Protein AF-A0A358D731-F1 (afdb_monomer_lite)

Radius of gyration: 10.92 Å; chains: 1; bounding box: 24×16×30 Å

Sequence (58 aa):
GEQQRVAIARALVNRPQVLLADEPTGNLDPATSIDIMQLLARINAGGTTIVMATHEAG

Foldseek 3Di:
DVVLVVVVVVQPPVPALEDEEEASCPPHDPVVSVVSVVVVVVSVVVRRHYDYDHPPPD

Structure (mmCIF, N/CA/C/O backbone):
data_AF-A0A358D731-F1
#
_entry.id   AF-A0A358D731-F1
#
loop_
_atom_site.group_PDB
_atom_site.id
_atom_site.type_symbol
_atom_site.label_atom_id
_atom_site.label_alt_id
_atom_site.label_comp_id
_atom_site.label_asym_id
_atom_site.label_entity_id
_atom_site.label_seq_id
_atom_site.pdbx_PDB_ins_code
_atom_site.Cartn_x
_atom_site.Cartn_y
_atom_site.Cartn_z
_atom_site.occupancy
_atom_site.B_iso_or_equiv
_atom_site.auth_seq_id
_atom_site.auth_comp_id
_atom_site.auth_asym_id
_atom_site.auth_atom_id
_atom_site.pdbx_PDB_model_num
ATOM 1 N N . GLY A 1 1 ? 10.950 3.376 -3.030 1.00 75.75 1 GLY A N 1
ATOM 2 C CA . GLY A 1 1 ? 10.544 2.426 -1.975 1.00 75.75 1 GLY A CA 1
ATOM 3 C C . GLY A 1 1 ? 10.269 3.114 -0.650 1.00 75.75 1 GLY A C 1
ATOM 4 O O . GLY A 1 1 ? 9.114 3.257 -0.277 1.00 75.75 1 GLY A O 1
ATOM 5 N N . GLU A 1 2 ? 11.308 3.578 0.049 1.00 86.00 2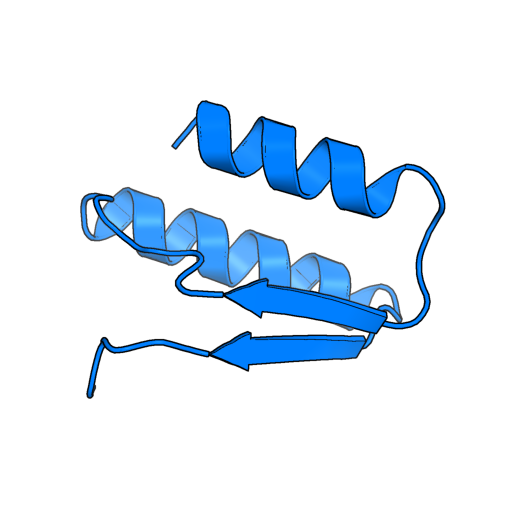 GLU A N 1
ATOM 6 C CA . GLU A 1 2 ? 11.181 4.120 1.418 1.00 86.00 2 GLU A CA 1
ATOM 7 C C . GLU A 1 2 ? 10.237 5.322 1.545 1.00 86.00 2 GLU A C 1
ATOM 9 O O . GLU A 1 2 ? 9.353 5.322 2.398 1.00 86.00 2 GLU A O 1
ATOM 14 N N . GLN A 1 3 ? 10.351 6.314 0.655 1.00 87.31 3 GLN A N 1
ATOM 15 C CA . GLN A 1 3 ? 9.452 7.477 0.668 1.00 87.31 3 GLN A CA 1
ATOM 16 C C . GLN A 1 3 ? 7.978 7.068 0.509 1.00 87.31 3 GLN A C 1
ATOM 18 O O . GLN A 1 3 ? 7.109 7.606 1.194 1.00 87.31 3 GLN A O 1
ATOM 23 N N . GLN A 1 4 ? 7.712 6.054 -0.321 1.00 86.31 4 GLN A N 1
ATOM 24 C CA . GLN A 1 4 ? 6.372 5.513 -0.540 1.00 86.31 4 GLN A CA 1
ATOM 25 C C . GLN A 1 4 ? 5.832 4.820 0.712 1.00 86.31 4 GLN A C 1
ATOM 27 O O . GLN A 1 4 ? 4.696 5.054 1.117 1.00 86.31 4 GLN A O 1
ATOM 32 N N . ARG A 1 5 ? 6.668 4.020 1.385 1.00 88.50 5 ARG A N 1
ATOM 33 C CA . ARG A 1 5 ? 6.311 3.361 2.651 1.00 88.50 5 ARG A CA 1
ATOM 34 C C . ARG A 1 5 ? 5.991 4.382 3.741 1.00 88.50 5 ARG A C 1
ATOM 36 O O . ARG A 1 5 ? 5.000 4.213 4.446 1.00 88.50 5 ARG A O 1
ATOM 43 N N . VAL A 1 6 ? 6.763 5.466 3.840 1.00 91.81 6 VAL A N 1
ATOM 44 C CA . VAL A 1 6 ? 6.491 6.566 4.783 1.00 91.81 6 VAL A CA 1
ATOM 45 C C . VAL A 1 6 ? 5.182 7.283 4.443 1.00 91.81 6 VAL A C 1
ATOM 47 O O . VAL A 1 6 ? 4.388 7.561 5.342 1.00 91.81 6 VAL A O 1
ATOM 50 N N . ALA A 1 7 ? 4.917 7.554 3.163 1.00 89.81 7 ALA A N 1
ATOM 51 C CA . ALA A 1 7 ? 3.669 8.178 2.727 1.00 89.81 7 ALA A CA 1
ATOM 52 C C . ALA A 1 7 ? 2.443 7.307 3.056 1.00 89.81 7 ALA A C 1
ATOM 54 O O . ALA A 1 7 ? 1.465 7.816 3.608 1.00 89.81 7 ALA A O 1
ATOM 55 N N . ILE A 1 8 ? 2.529 5.996 2.800 1.00 90.50 8 ILE A N 1
ATOM 56 C CA . ILE A 1 8 ? 1.492 5.018 3.155 1.00 90.50 8 ILE A CA 1
ATOM 57 C C . ILE A 1 8 ? 1.309 4.969 4.673 1.00 90.50 8 ILE A C 1
ATOM 59 O O . ILE A 1 8 ? 0.188 5.104 5.157 1.00 90.50 8 ILE A O 1
ATOM 63 N N . ALA A 1 9 ? 2.394 4.845 5.443 1.00 92.00 9 ALA A N 1
ATOM 64 C CA . ALA A 1 9 ? 2.328 4.816 6.902 1.00 92.00 9 ALA A CA 1
ATOM 65 C C . ALA A 1 9 ? 1.624 6.062 7.456 1.00 92.00 9 ALA A C 1
ATOM 67 O O . ALA A 1 9 ? 0.721 5.939 8.281 1.00 92.00 9 ALA A O 1
ATOM 68 N N . ARG A 1 10 ? 1.968 7.250 6.942 1.00 93.62 10 ARG A N 1
ATOM 69 C CA . ARG A 1 10 ? 1.328 8.519 7.312 1.00 93.62 10 ARG A CA 1
ATOM 70 C C . ARG A 1 10 ? -0.170 8.518 7.011 1.00 93.62 10 ARG A C 1
ATOM 72 O O . ARG A 1 10 ? -0.947 8.978 7.842 1.00 93.62 10 ARG A O 1
ATOM 79 N N . ALA A 1 11 ? -0.577 7.997 5.855 1.00 90.88 11 ALA A N 1
ATOM 80 C CA . ALA A 1 11 ? -1.986 7.915 5.481 1.00 90.88 11 ALA A CA 1
ATOM 81 C C . ALA A 1 11 ? -2.784 6.946 6.378 1.00 90.88 11 ALA A C 1
ATOM 83 O O . ALA A 1 11 ? -3.977 7.144 6.592 1.00 90.88 11 ALA A O 1
ATOM 84 N N . LEU A 1 12 ? -2.126 5.934 6.951 1.00 92.06 12 LEU A N 1
ATOM 85 C CA . LEU A 1 12 ? -2.758 4.916 7.794 1.00 92.06 12 LEU A CA 1
ATOM 86 C C . LEU A 1 12 ? -2.839 5.261 9.282 1.00 92.06 12 LEU A C 1
ATOM 88 O O . LEU A 1 12 ? -3.573 4.579 9.995 1.00 92.06 12 LEU A O 1
ATOM 92 N N . VAL A 1 13 ? -2.126 6.288 9.766 1.00 93.50 13 VAL A N 1
ATOM 93 C CA . VAL A 1 13 ? -2.069 6.636 11.205 1.00 93.50 13 VAL A CA 1
ATOM 94 C C . VAL A 1 13 ? -3.466 6.743 11.829 1.00 93.50 13 VAL A C 1
ATOM 96 O O . VAL A 1 13 ? -3.690 6.246 12.930 1.00 93.50 13 VAL A O 1
ATOM 99 N N . ASN A 1 14 ? -4.424 7.317 11.098 1.00 91.06 14 ASN A N 1
ATOM 100 C CA . ASN A 1 14 ? -5.796 7.524 11.569 1.00 91.06 14 ASN A CA 1
ATOM 101 C C . ASN A 1 14 ? -6.756 6.368 11.247 1.00 91.06 14 ASN A C 1
ATOM 103 O O . ASN A 1 14 ? -7.961 6.529 11.418 1.00 91.06 14 ASN A O 1
ATOM 107 N N . ARG A 1 15 ? -6.250 5.221 10.772 1.00 90.56 15 ARG A N 1
ATOM 108 C CA . ARG A 1 15 ? -7.049 4.051 10.357 1.00 90.56 15 ARG A CA 1
ATOM 109 C C . ARG A 1 15 ? -8.228 4.445 9.451 1.00 90.56 15 ARG A C 1
ATOM 111 O O . ARG A 1 1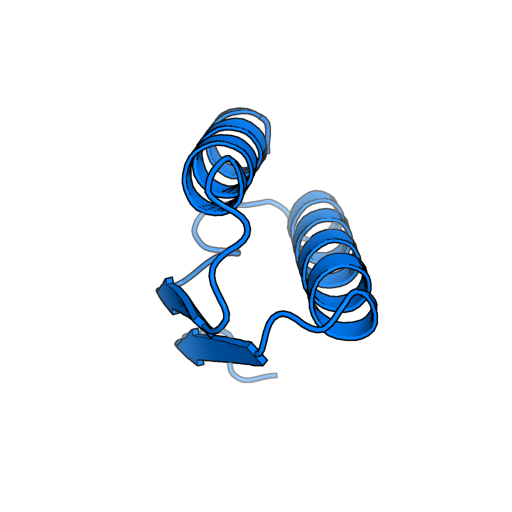5 ? -9.385 4.224 9.814 1.00 90.56 15 ARG A O 1
ATOM 118 N N . PRO A 1 16 ? -7.960 5.073 8.294 1.00 95.12 16 PRO A N 1
ATOM 119 C CA . PRO A 1 16 ? -9.026 5.537 7.422 1.00 95.12 16 PRO A CA 1
ATOM 120 C C . PRO A 1 16 ? -9.853 4.357 6.895 1.00 95.12 16 PRO A C 1
ATOM 122 O O . PRO A 1 16 ? -9.325 3.277 6.618 1.00 95.12 16 PRO A O 1
ATOM 125 N N . GLN A 1 17 ? -11.154 4.583 6.705 1.00 96.12 17 GLN A N 1
ATOM 126 C CA . GLN A 1 17 ? -12.031 3.614 6.040 1.00 96.12 17 GLN A CA 1
ATOM 127 C C . GLN A 1 17 ? -11.733 3.507 4.540 1.00 96.12 17 GLN A C 1
ATOM 129 O O . GLN A 1 17 ? -11.973 2.459 3.946 1.00 96.12 17 GLN A O 1
ATOM 134 N N . VAL A 1 18 ? -11.201 4.577 3.938 1.00 95.75 18 VAL A N 1
ATOM 135 C CA . VAL A 1 18 ? -10.843 4.645 2.518 1.00 95.75 18 VAL A CA 1
ATOM 136 C C . VAL A 1 18 ? -9.459 5.273 2.359 1.00 95.75 18 VAL A C 1
ATOM 138 O O . VAL A 1 18 ? -9.194 6.338 2.912 1.00 95.75 18 VAL A O 1
ATOM 141 N N . LEU A 1 19 ? -8.593 4.629 1.580 1.00 94.81 19 LEU A N 1
ATOM 142 C CA . LEU A 1 19 ? -7.284 5.124 1.171 1.00 94.81 19 LEU A CA 1
ATOM 143 C C . LEU A 1 19 ? -7.281 5.339 -0.346 1.00 94.81 19 LEU A C 1
ATOM 145 O O . LEU A 1 19 ? -7.492 4.395 -1.106 1.00 94.81 19 LEU A O 1
ATOM 149 N N . LEU A 1 20 ? -7.028 6.575 -0.774 1.00 93.06 20 LEU A N 1
ATOM 150 C CA . LEU A 1 20 ? -6.830 6.915 -2.181 1.00 93.06 20 LEU A CA 1
ATOM 151 C C . LEU A 1 20 ? -5.336 6.832 -2.508 1.00 93.06 20 LEU A C 1
ATOM 153 O O . LEU A 1 20 ? -4.522 7.449 -1.819 1.00 93.06 20 LEU A O 1
ATOM 157 N N . ALA A 1 21 ? -4.985 6.071 -3.537 1.00 90.75 21 ALA A N 1
ATOM 158 C CA . ALA A 1 21 ? -3.617 5.867 -3.987 1.00 90.75 21 ALA A CA 1
ATOM 159 C C . ALA A 1 21 ? -3.497 6.273 -5.463 1.00 90.75 21 ALA A C 1
ATOM 161 O O . ALA A 1 21 ? -3.965 5.555 -6.342 1.00 90.75 21 ALA A O 1
ATOM 162 N N . ASP A 1 22 ? -2.890 7.426 -5.726 1.00 88.94 22 ASP A N 1
ATOM 163 C CA . ASP A 1 22 ? -2.630 7.909 -7.085 1.00 88.94 22 ASP A CA 1
ATOM 164 C C . ASP A 1 22 ? -1.198 7.544 -7.486 1.00 88.94 22 ASP A C 1
ATOM 166 O O . ASP A 1 22 ? -0.251 7.902 -6.785 1.00 88.94 22 ASP A O 1
ATOM 170 N N . GLU A 1 23 ? -1.064 6.740 -8.539 1.00 87.62 23 GLU A N 1
ATOM 171 C CA . GLU A 1 23 ? 0.192 6.162 -9.032 1.00 87.62 23 GLU A CA 1
ATOM 172 C C . GLU A 1 23 ? 1.108 5.593 -7.926 1.00 87.62 23 GLU A C 1
ATOM 174 O O . GLU A 1 23 ? 2.277 5.973 -7.802 1.00 87.62 23 GLU A O 1
ATOM 179 N N . PRO A 1 24 ? 0.632 4.648 -7.090 1.00 83.19 24 PRO A N 1
ATOM 180 C CA . PRO A 1 24 ? 1.379 4.224 -5.910 1.00 83.19 24 PRO A CA 1
ATOM 181 C C . PRO A 1 24 ? 2.662 3.444 -6.215 1.00 83.19 24 PRO A C 1
ATOM 183 O O . PRO A 1 24 ? 3.478 3.259 -5.309 1.00 83.19 24 PRO A O 1
ATOM 186 N N . THR A 1 25 ? 2.834 2.985 -7.453 1.00 87.00 25 THR A N 1
ATOM 187 C CA . THR A 1 25 ? 4.031 2.305 -7.959 1.00 87.00 25 THR A CA 1
ATOM 188 C C . THR A 1 25 ? 4.883 3.195 -8.874 1.00 87.00 25 THR A C 1
ATOM 190 O O . THR A 1 25 ? 5.907 2.743 -9.382 1.00 87.00 25 THR A O 1
ATOM 193 N N . GLY A 1 26 ? 4.515 4.470 -9.061 1.00 82.62 26 GLY A N 1
ATOM 194 C CA . GLY A 1 26 ? 5.217 5.390 -9.954 1.00 82.62 26 GLY A CA 1
ATOM 195 C C . GLY A 1 26 ? 6.694 5.574 -9.585 1.00 82.62 26 GLY A C 1
ATOM 196 O O . GLY A 1 26 ? 7.044 5.748 -8.416 1.00 82.62 26 GLY A O 1
ATOM 197 N N . ASN A 1 27 ? 7.573 5.556 -10.592 1.00 80.56 27 ASN A N 1
ATOM 198 C CA . ASN A 1 27 ? 9.031 5.702 -10.449 1.00 80.56 27 ASN A CA 1
ATOM 199 C C . ASN A 1 27 ? 9.714 4.646 -9.548 1.00 80.56 27 ASN A C 1
ATOM 201 O O . ASN A 1 27 ? 10.809 4.894 -9.032 1.00 80.56 27 ASN A O 1
ATOM 205 N N . LEU A 1 28 ? 9.093 3.481 -9.336 1.00 84.88 28 LEU A N 1
ATOM 206 C CA . LEU A 1 28 ? 9.692 2.350 -8.624 1.00 84.88 28 LEU A CA 1
ATOM 207 C C . LEU A 1 28 ? 10.201 1.289 -9.604 1.00 84.88 28 LEU A C 1
ATOM 209 O O . LEU A 1 28 ? 9.669 1.122 -10.697 1.00 84.88 28 LEU A O 1
ATOM 213 N N . ASP A 1 29 ? 11.239 0.557 -9.201 1.00 89.38 29 ASP A N 1
ATOM 214 C CA . ASP A 1 29 ? 11.639 -0.656 -9.909 1.00 89.38 29 ASP A CA 1
ATOM 215 C C . ASP A 1 29 ? 10.585 -1.771 -9.720 1.00 89.38 29 ASP A C 1
ATOM 217 O O . ASP A 1 29 ? 9.864 -1.769 -8.715 1.00 89.38 29 ASP A O 1
ATOM 221 N N . PRO A 1 30 ? 10.513 -2.761 -10.631 1.00 86.44 30 PRO A N 1
ATOM 222 C CA . PRO A 1 30 ? 9.471 -3.788 -10.603 1.00 86.44 30 PRO A CA 1
ATOM 223 C C . PRO A 1 30 ? 9.375 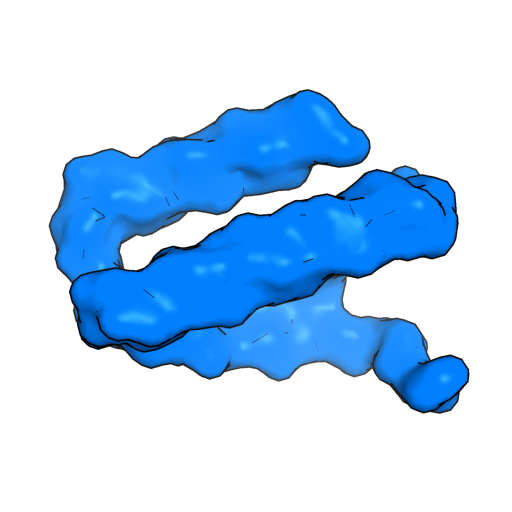-4.572 -9.287 1.00 86.44 30 PRO A C 1
ATOM 225 O O . PRO A 1 30 ? 8.273 -4.904 -8.848 1.00 86.44 30 PRO A O 1
ATOM 228 N N . ALA A 1 31 ? 10.506 -4.861 -8.632 1.00 89.56 31 ALA A N 1
ATOM 229 C CA . ALA A 1 31 ? 10.502 -5.603 -7.373 1.00 89.56 31 ALA A CA 1
ATOM 230 C C . ALA A 1 31 ? 9.889 -4.757 -6.249 1.00 89.56 31 ALA A C 1
ATOM 232 O O . ALA A 1 31 ? 9.014 -5.222 -5.518 1.00 89.56 31 ALA A O 1
ATOM 233 N N . THR A 1 32 ? 10.276 -3.483 -6.166 1.00 88.75 32 THR A N 1
ATOM 234 C CA . THR A 1 32 ? 9.693 -2.551 -5.198 1.00 88.75 32 THR A CA 1
ATOM 235 C C . THR A 1 32 ? 8.203 -2.292 -5.471 1.00 88.75 32 THR A C 1
ATOM 237 O O . THR A 1 32 ? 7.429 -2.162 -4.520 1.00 88.75 32 THR A O 1
ATOM 240 N N . SER A 1 33 ? 7.765 -2.245 -6.732 1.00 88.56 33 SER A N 1
ATOM 241 C CA . SER A 1 33 ? 6.342 -2.099 -7.083 1.00 88.56 33 SER A CA 1
ATOM 242 C C . SER A 1 33 ? 5.497 -3.258 -6.547 1.00 88.56 33 SER A C 1
ATOM 244 O O . SER A 1 33 ? 4.451 -3.024 -5.936 1.00 88.56 33 SER A O 1
ATOM 246 N N . ILE A 1 34 ? 5.977 -4.500 -6.683 1.00 90.88 34 ILE A N 1
ATOM 247 C CA . ILE A 1 34 ? 5.309 -5.691 -6.132 1.00 90.88 34 ILE A CA 1
ATOM 248 C C . ILE A 1 34 ? 5.184 -5.588 -4.607 1.00 90.88 34 ILE A C 1
ATOM 250 O O . ILE A 1 34 ? 4.101 -5.821 -4.062 1.00 90.88 34 ILE A O 1
ATOM 254 N N . ASP A 1 35 ? 6.252 -5.185 -3.915 1.00 91.62 35 ASP A N 1
ATOM 255 C CA . ASP A 1 35 ? 6.236 -5.007 -2.459 1.00 91.62 35 ASP A CA 1
ATOM 256 C C . ASP A 1 35 ? 5.180 -3.985 -2.008 1.00 91.62 35 ASP A C 1
ATOM 258 O O . ASP A 1 35 ? 4.481 -4.195 -1.009 1.00 91.62 35 ASP A O 1
ATOM 262 N N . ILE A 1 36 ? 5.052 -2.868 -2.735 1.00 91.31 36 ILE A N 1
ATOM 263 C CA . ILE A 1 36 ? 4.049 -1.833 -2.450 1.00 91.31 36 ILE A CA 1
ATOM 264 C C . ILE A 1 36 ? 2.636 -2.364 -2.696 1.00 91.31 36 ILE A C 1
ATOM 266 O O . ILE A 1 36 ? 1.763 -2.178 -1.846 1.00 91.31 36 ILE A O 1
ATOM 270 N N . MET A 1 37 ? 2.408 -3.088 -3.790 1.00 91.31 37 MET A N 1
ATOM 271 C CA . MET A 1 37 ? 1.106 -3.698 -4.068 1.00 91.31 37 MET A CA 1
ATOM 272 C C . MET A 1 37 ? 0.708 -4.718 -2.994 1.00 91.31 37 MET A C 1
ATOM 274 O O . MET A 1 37 ? -0.428 -4.705 -2.521 1.00 91.31 37 MET A O 1
ATOM 278 N N . GLN A 1 38 ? 1.642 -5.550 -2.524 1.00 93.50 38 GLN A N 1
ATOM 279 C CA . GLN A 1 38 ? 1.395 -6.483 -1.419 1.00 93.50 38 GLN A CA 1
ATOM 280 C C . GLN A 1 38 ? 1.125 -5.769 -0.089 1.00 93.50 38 GLN A C 1
ATOM 282 O O . GLN A 1 38 ? 0.336 -6.240 0.735 1.00 93.50 38 GLN A O 1
ATOM 287 N N . LEU A 1 39 ? 1.787 -4.639 0.166 1.00 92.56 39 LEU A N 1
ATOM 288 C CA . LEU A 1 39 ? 1.494 -3.804 1.329 1.00 92.56 39 LEU A CA 1
ATOM 289 C C . LEU A 1 39 ? 0.056 -3.270 1.270 1.00 92.56 39 LEU A C 1
ATOM 291 O O . LEU A 1 39 ? -0.685 -3.428 2.239 1.00 92.56 39 LEU A O 1
ATOM 295 N N . LEU A 1 40 ? -0.354 -2.713 0.130 1.00 93.06 40 LEU A N 1
ATOM 296 C CA . LEU A 1 40 ? -1.713 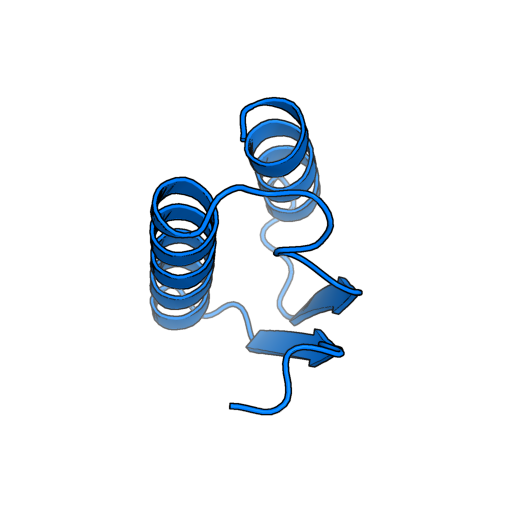-2.211 -0.087 1.00 93.06 40 LEU A CA 1
ATOM 297 C C . LEU A 1 40 ? -2.753 -3.337 0.023 1.00 93.06 40 LEU A C 1
ATOM 299 O O . LEU A 1 40 ? -3.758 -3.172 0.709 1.00 93.06 40 LEU A O 1
ATOM 303 N N . ALA A 1 41 ? -2.480 -4.525 -0.516 1.00 93.69 41 ALA A N 1
ATOM 304 C CA . ALA A 1 41 ? -3.361 -5.683 -0.356 1.00 93.69 41 ALA A CA 1
ATOM 305 C C . ALA A 1 41 ? -3.567 -6.076 1.121 1.00 93.69 41 ALA A C 1
ATOM 307 O O . ALA A 1 41 ? -4.689 -6.351 1.544 1.00 93.69 41 ALA A O 1
ATOM 308 N N . ARG A 1 42 ? -2.505 -6.049 1.940 1.00 94.56 42 ARG A N 1
ATOM 309 C CA . ARG A 1 42 ? -2.601 -6.325 3.388 1.00 94.56 42 ARG A CA 1
ATOM 310 C C . ARG A 1 42 ? -3.412 -5.269 4.133 1.00 94.56 42 ARG A C 1
ATOM 312 O O . ARG A 1 42 ? -4.198 -5.611 5.010 1.00 94.56 42 ARG A O 1
ATOM 319 N N . ILE A 1 43 ? -3.240 -3.999 3.775 1.00 93.62 43 ILE A N 1
ATOM 320 C CA . ILE A 1 43 ? -4.039 -2.892 4.317 1.00 93.62 43 ILE A CA 1
ATOM 321 C C . ILE A 1 43 ? -5.516 -3.091 3.973 1.00 93.62 43 ILE A C 1
ATOM 323 O O . ILE A 1 43 ? -6.379 -2.926 4.836 1.00 93.62 43 ILE A O 1
ATOM 327 N N . ASN A 1 44 ? -5.801 -3.506 2.737 1.00 95.31 44 ASN A N 1
ATOM 328 C CA . ASN A 1 44 ? -7.160 -3.783 2.305 1.00 95.31 44 ASN A CA 1
ATOM 329 C C . ASN A 1 44 ? -7.803 -4.943 3.071 1.00 95.31 44 ASN A C 1
ATOM 331 O O . ASN A 1 44 ? -8.919 -4.804 3.570 1.00 95.31 44 ASN A O 1
ATOM 335 N N . ALA A 1 45 ? -7.062 -6.034 3.269 1.00 95.69 45 ALA A N 1
ATOM 336 C CA . ALA A 1 45 ? -7.494 -7.148 4.110 1.00 95.69 45 ALA A CA 1
ATOM 337 C C . ALA A 1 45 ? -7.747 -6.738 5.577 1.00 95.69 45 ALA A C 1
ATOM 339 O O . ALA A 1 45 ? -8.518 -7.392 6.275 1.00 95.69 45 ALA A O 1
ATOM 340 N N . GLY A 1 46 ? -7.134 -5.643 6.041 1.00 93.12 46 GLY A N 1
ATOM 341 C CA . GLY A 1 46 ? -7.358 -5.051 7.361 1.00 93.12 46 GLY A CA 1
ATOM 342 C C . GLY A 1 46 ? -8.639 -4.216 7.495 1.00 93.12 46 GLY A C 1
ATOM 343 O O . GLY A 1 46 ? -8.900 -3.701 8.580 1.00 93.12 46 GLY A O 1
ATOM 344 N N . GLY A 1 47 ? -9.435 -4.072 6.428 1.00 94.12 47 GLY A N 1
ATOM 345 C CA . GLY A 1 47 ? -10.719 -3.360 6.441 1.00 94.12 47 GLY A CA 1
ATOM 346 C C . GLY A 1 47 ? -10.683 -1.932 5.886 1.00 94.12 47 GLY A C 1
ATOM 347 O O . GLY A 1 47 ? -11.717 -1.266 5.858 1.00 94.12 47 GLY A O 1
ATOM 348 N N . THR A 1 48 ? -9.529 -1.456 5.411 1.00 96.25 48 THR A N 1
ATOM 349 C CA . THR A 1 48 ? -9.436 -0.179 4.689 1.00 96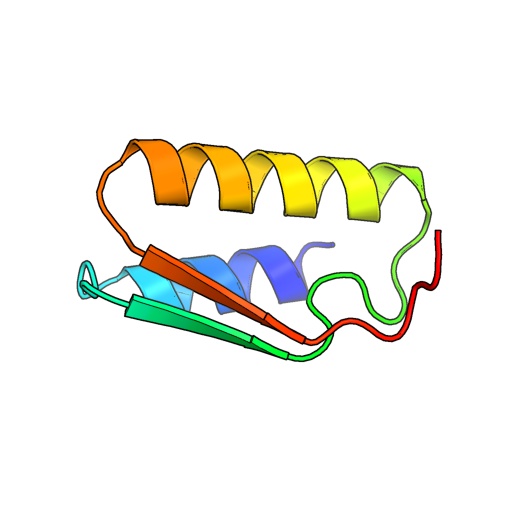.25 48 THR A CA 1
ATOM 350 C C . THR A 1 48 ? -9.753 -0.404 3.210 1.00 96.25 48 THR A C 1
ATOM 352 O O . THR A 1 48 ? -9.073 -1.150 2.512 1.00 96.25 48 THR A O 1
ATOM 355 N N . THR A 1 49 ? -10.770 0.262 2.679 1.00 96.19 49 THR A N 1
ATOM 356 C CA . THR A 1 49 ? -11.032 0.248 1.233 1.00 96.19 49 THR A CA 1
ATOM 357 C C . THR A 1 49 ? -9.910 0.989 0.515 1.00 96.19 49 THR A C 1
ATOM 359 O O . THR A 1 49 ? -9.561 2.096 0.915 1.00 96.19 49 THR A O 1
ATOM 362 N N . ILE A 1 50 ? -9.340 0.410 -0.541 1.00 94.69 50 ILE A N 1
ATOM 363 C CA . ILE A 1 50 ? -8.311 1.077 -1.347 1.00 94.69 50 ILE A CA 1
ATOM 364 C C . ILE A 1 50 ? -8.892 1.419 -2.710 1.00 94.69 50 ILE A C 1
ATOM 366 O O . ILE A 1 50 ? -9.425 0.550 -3.394 1.00 94.69 50 ILE A O 1
ATOM 370 N N . VAL A 1 51 ? -8.770 2.685 -3.101 1.00 94.31 51 VAL A N 1
ATOM 371 C CA . VAL A 1 51 ? -9.087 3.163 -4.448 1.00 94.31 51 VAL A CA 1
ATOM 372 C C . VAL A 1 51 ? -7.782 3.608 -5.076 1.00 94.31 51 VAL A C 1
ATOM 374 O O . VAL A 1 51 ? -7.100 4.474 -4.531 1.00 94.31 51 VAL A O 1
ATOM 377 N N . MET A 1 52 ? -7.421 2.995 -6.197 1.00 90.75 52 MET A N 1
ATOM 378 C CA . MET A 1 52 ? -6.138 3.223 -6.843 1.00 90.75 52 MET A CA 1
ATOM 379 C C . MET A 1 52 ? -6.322 3.700 -8.278 1.00 90.75 52 MET A C 1
ATOM 381 O O . MET A 1 52 ? -7.112 3.117 -9.018 1.00 90.75 52 MET A O 1
ATOM 385 N N . ALA A 1 53 ? -5.553 4.714 -8.666 1.00 89.06 53 ALA A N 1
ATOM 386 C CA . ALA A 1 53 ? -5.318 5.077 -10.057 1.00 89.06 53 ALA A CA 1
ATOM 387 C C . ALA A 1 53 ? -3.885 4.671 -10.431 1.00 89.06 53 ALA A C 1
ATOM 389 O O . ALA A 1 53 ? -2.947 4.942 -9.684 1.00 89.06 53 ALA A O 1
ATOM 390 N N . THR A 1 54 ? -3.712 3.972 -11.552 1.00 80.75 54 THR A N 1
ATOM 391 C CA . THR A 1 54 ? -2.396 3.568 -12.064 1.00 80.75 54 THR A CA 1
ATOM 392 C C . THR A 1 54 ? -2.361 3.716 -13.580 1.00 80.75 54 THR A C 1
ATOM 394 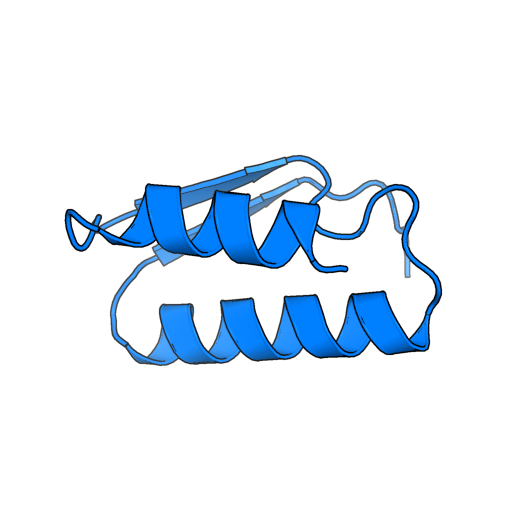O O . THR A 1 54 ? -3.366 3.474 -14.249 1.00 80.75 54 THR A O 1
ATOM 397 N N . HIS A 1 55 ? -1.202 4.109 -14.108 1.00 70.94 55 HIS A N 1
ATOM 398 C CA . HIS A 1 55 ? -0.917 4.140 -15.543 1.00 70.94 55 HIS A CA 1
ATOM 399 C C . HIS A 1 55 ? -0.152 2.893 -16.020 1.00 70.94 55 HIS A C 1
ATOM 401 O O . HIS A 1 55 ? 0.155 2.779 -17.206 1.00 70.94 55 HIS A O 1
ATOM 407 N N . GLU A 1 56 ? 0.119 1.928 -15.133 1.00 61.16 56 GLU A N 1
ATOM 408 C CA . GLU A 1 56 ? 0.648 0.622 -15.532 1.00 61.16 56 GLU A CA 1
ATOM 409 C C . GLU A 1 56 ? -0.482 -0.225 -16.130 1.00 61.16 56 GLU A C 1
ATOM 411 O O . GLU A 1 56 ? -1.253 -0.888 -15.434 1.00 61.16 56 GLU A O 1
ATOM 416 N N . ALA A 1 57 ? -0.613 -0.141 -17.452 1.00 51.78 57 ALA A N 1
ATOM 417 C CA . ALA A 1 57 ? -1.551 -0.923 -18.238 1.00 51.78 57 ALA A CA 1
ATOM 418 C C . ALA A 1 57 ? -1.035 -2.357 -18.450 1.00 51.78 57 ALA A C 1
ATOM 420 O O . ALA A 1 57 ? -0.688 -2.706 -19.571 1.00 51.78 57 ALA A O 1
ATOM 421 N N . GLY A 1 58 ? -1.046 -3.180 -17.396 1.00 47.03 58 GLY A N 1
ATOM 422 C CA . GLY A 1 58 ? -0.824 -4.632 -17.503 1.00 47.03 58 GLY A CA 1
ATOM 423 C C . GLY A 1 58 ? 0.614 -5.087 -17.735 1.00 47.03 58 GLY A C 1
ATOM 424 O O . GLY A 1 58 ? 1.379 -4.412 -18.454 1.00 47.03 58 GLY A O 1
#

pLDDT: mean 88.28, std 9.62, range [47.03, 96.25]

Secondary structure (DSSP, 8-state):
-HHHHHHHHHHHTT--SEEEEESTTTT--HHHHHHHHHHHHHHHHTT-EEEEE-----